Protein AF-A0A3C1DSB2-F1 (afdb_monomer_lite)

Radius of gyration: 19.64 Å; chains: 1; bounding box: 34×28×52 Å

Secondary structure (DSSP, 8-state):
----TTSPPP-GGGTGGGGS-TTTT--GGGTSPPTT--THHHHHHH-

Foldseek 3Di:
DDDCVPPDDDDVVVCVVVVVDPCPPPDCCVVDPPPPDDDPSVVVVVD

Sequence (47 aa):
MADLSRLPGPNADLWDWQLEGACRGLDSAVFFHPEGERGSARARREA

pLDDT: mean 87.89, std 6.11, range [72.56, 96.69]

Structure (mmCIF, N/CA/C/O backbone):
data_AF-A0A3C1DSB2-F1
#
_entry.id   AF-A0A3C1DSB2-F1
#
loop_
_atom_site.group_PDB
_atom_site.id
_atom_site.type_s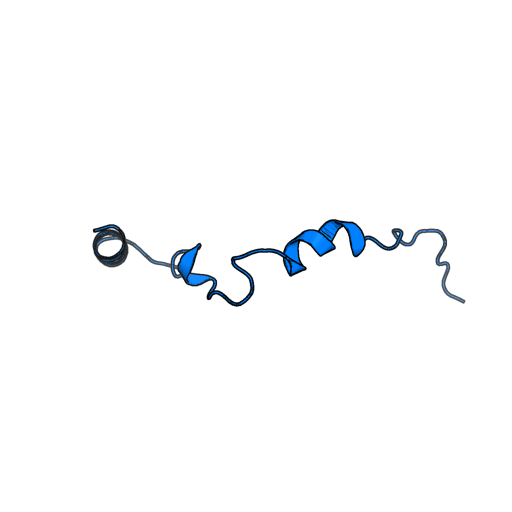ymbol
_atom_site.label_atom_id
_atom_site.label_alt_id
_atom_site.label_comp_id
_atom_site.label_asym_id
_atom_site.label_entity_id
_atom_site.label_seq_id
_atom_site.pdbx_PDB_ins_code
_atom_site.Cartn_x
_atom_site.Cartn_y
_atom_site.Cartn_z
_atom_site.occupancy
_atom_site.B_iso_or_equiv
_atom_site.auth_seq_id
_atom_site.auth_comp_id
_atom_site.auth_asym_id
_atom_site.auth_atom_id
_atom_site.pdbx_PDB_model_num
ATOM 1 N N . MET A 1 1 ? 13.502 20.737 -30.921 1.00 72.56 1 MET A N 1
ATOM 2 C CA . MET A 1 1 ? 13.331 19.340 -30.459 1.00 72.56 1 MET A CA 1
ATOM 3 C C . MET A 1 1 ? 13.701 19.292 -28.987 1.00 72.56 1 MET A C 1
ATOM 5 O O . MET A 1 1 ? 14.665 19.953 -28.627 1.00 72.56 1 MET A O 1
ATOM 9 N N . ALA A 1 2 ? 12.924 18.603 -28.148 1.00 82.94 2 ALA A N 1
ATOM 10 C CA . ALA A 1 2 ? 13.242 18.462 -26.725 1.00 82.94 2 ALA A CA 1
ATOM 11 C C . ALA A 1 2 ? 14.370 17.434 -26.526 1.00 82.94 2 ALA A C 1
A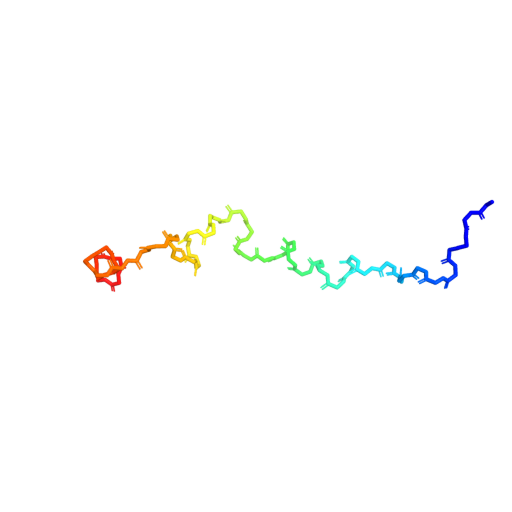TOM 13 O O . ALA A 1 2 ? 14.373 16.399 -27.191 1.00 82.94 2 ALA A O 1
ATOM 14 N N . ASP A 1 3 ? 15.319 17.730 -25.636 1.00 85.56 3 ASP A N 1
ATOM 15 C CA . ASP A 1 3 ? 16.388 16.809 -25.237 1.00 85.56 3 ASP A CA 1
ATOM 16 C C . ASP A 1 3 ? 15.848 15.800 -24.212 1.00 85.56 3 ASP A C 1
ATOM 18 O O . ASP A 1 3 ? 15.465 16.171 -23.103 1.00 85.56 3 ASP A O 1
ATOM 22 N N . LEU A 1 4 ? 15.800 14.525 -24.604 1.00 87.00 4 LEU A N 1
ATOM 23 C CA . LEU A 1 4 ? 15.266 13.427 -23.793 1.00 87.00 4 LEU A CA 1
ATOM 24 C C . LEU A 1 4 ? 16.361 12.664 -23.027 1.00 87.00 4 LEU A C 1
ATOM 26 O O . LEU A 1 4 ? 16.038 11.787 -22.231 1.00 87.00 4 LEU A O 1
ATOM 30 N N . SER A 1 5 ? 17.644 12.994 -23.225 1.00 89.12 5 SER A N 1
ATOM 31 C CA . SER A 1 5 ? 18.782 12.262 -22.636 1.00 89.12 5 SER A CA 1
ATOM 32 C C . SER A 1 5 ? 18.840 12.321 -21.106 1.00 89.12 5 SER A C 1
ATOM 34 O O . SER A 1 5 ? 19.476 11.484 -20.470 1.00 89.12 5 SER A O 1
ATOM 36 N N . ARG A 1 6 ? 18.168 13.312 -20.512 1.00 90.44 6 ARG A N 1
ATOM 37 C CA . ARG A 1 6 ? 18.094 13.526 -19.062 1.00 90.44 6 ARG A CA 1
ATOM 38 C C . ARG A 1 6 ? 16.841 12.948 -18.417 1.00 90.44 6 ARG A C 1
ATOM 40 O O . ARG A 1 6 ? 16.686 13.078 -17.204 1.00 90.44 6 ARG A O 1
ATOM 47 N N . LEU A 1 7 ? 15.922 12.388 -19.202 1.00 89.19 7 LEU A N 1
ATOM 48 C CA . LEU A 1 7 ? 14.707 11.833 -18.631 1.00 89.19 7 LEU A CA 1
ATOM 49 C C . LEU A 1 7 ? 15.046 10.575 -17.826 1.00 89.19 7 LEU A C 1
ATOM 51 O O . LEU A 1 7 ? 15.874 9.772 -18.264 1.00 89.19 7 LEU A O 1
ATOM 55 N N . PRO A 1 8 ? 14.426 1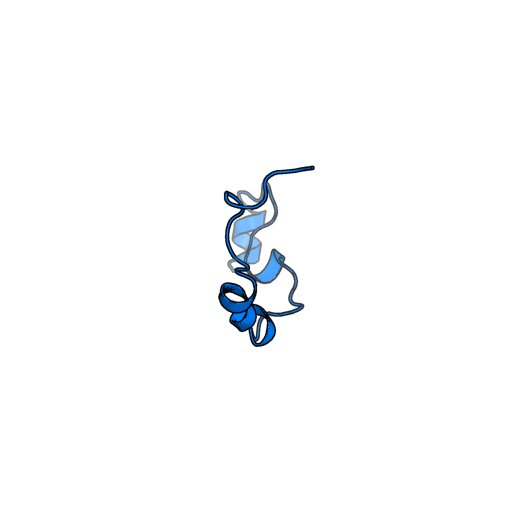0.395 -16.649 1.00 86.75 8 PRO A N 1
ATOM 56 C CA . PRO A 1 8 ? 14.540 9.140 -15.931 1.00 86.75 8 PRO A CA 1
ATOM 57 C C . PRO A 1 8 ? 14.037 8.002 -16.823 1.00 86.75 8 PRO A C 1
ATOM 59 O O . PRO A 1 8 ? 13.073 8.162 -17.577 1.00 86.75 8 PRO A O 1
ATOM 62 N N . GLY A 1 9 ? 14.711 6.855 -16.741 1.00 88.31 9 GLY A N 1
ATOM 63 C CA . GLY A 1 9 ? 14.274 5.651 -17.434 1.00 88.31 9 GLY A CA 1
ATOM 64 C C . GLY A 1 9 ? 12.871 5.218 -16.986 1.00 88.31 9 GLY A C 1
ATOM 65 O O . GLY A 1 9 ? 12.415 5.617 -15.908 1.00 88.31 9 GLY A O 1
ATOM 66 N N . PRO A 1 10 ? 12.180 4.399 -17.794 1.00 89.81 10 PRO A N 1
ATOM 67 C CA . PRO A 1 10 ? 10.905 3.821 -17.392 1.00 89.81 10 PRO A CA 1
ATOM 68 C C . PRO A 1 10 ? 11.081 3.042 -16.083 1.00 89.81 10 PRO A C 1
ATOM 70 O O . PRO A 1 10 ? 12.015 2.257 -15.939 1.00 89.81 10 PRO A O 1
ATOM 73 N N . ASN A 1 11 ? 10.195 3.287 -15.120 1.00 91.81 11 ASN A N 1
ATOM 74 C CA . ASN A 1 11 ? 10.248 2.690 -13.785 1.00 91.81 11 ASN A CA 1
ATOM 75 C C . ASN A 1 11 ? 8.941 1.983 -13.394 1.00 91.81 11 ASN A C 1
ATOM 77 O O . ASN A 1 11 ? 8.746 1.694 -12.215 1.00 91.81 11 ASN A O 1
ATOM 81 N N . ALA A 1 12 ? 8.049 1.735 -14.360 1.00 90.00 12 ALA A N 1
ATOM 82 C CA . ALA A 1 12 ? 6.759 1.089 -14.121 1.00 90.00 12 ALA A CA 1
ATOM 83 C C . ALA A 1 12 ? 6.935 -0.290 -13.465 1.00 90.00 12 ALA A C 1
ATOM 85 O O . ALA A 1 12 ? 6.290 -0.554 -12.456 1.00 90.00 12 ALA A O 1
ATOM 86 N N . ASP A 1 13 ? 7.914 -1.070 -13.931 1.00 91.12 13 ASP A N 1
ATOM 87 C CA . ASP A 1 13 ? 8.252 -2.402 -13.417 1.00 91.12 13 ASP A CA 1
ATOM 88 C C . ASP A 1 13 ? 8.548 -2.416 -11.901 1.00 91.12 13 ASP A C 1
ATOM 90 O O . ASP A 1 13 ? 8.304 -3.410 -11.220 1.00 91.12 13 ASP A O 1
ATOM 94 N N . LEU A 1 14 ? 9.030 -1.300 -11.324 1.00 94.56 14 LEU A N 1
ATOM 95 C CA . LEU A 1 14 ? 9.255 -1.184 -9.871 1.00 94.56 14 LEU A CA 1
ATOM 96 C C . LEU A 1 14 ? 7.951 -1.230 -9.061 1.00 94.56 14 LEU A C 1
ATOM 98 O O . LEU A 1 14 ? 7.976 -1.511 -7.861 1.00 94.56 14 LEU A O 1
ATOM 102 N N . TRP A 1 15 ? 6.824 -0.924 -9.698 1.00 94.12 15 TRP A N 1
ATOM 103 C CA . TRP A 1 15 ? 5.509 -0.814 -9.079 1.00 94.12 15 TRP A CA 1
ATOM 104 C C . TRP A 1 15 ? 4.563 -1.953 -9.468 1.00 94.12 15 TRP A C 1
ATOM 106 O O . TRP A 1 15 ? 3.480 -2.038 -8.894 1.00 94.12 15 TRP A O 1
ATOM 116 N N . ASP A 1 16 ? 4.967 -2.863 -10.359 1.00 95.25 16 ASP A N 1
ATOM 117 C CA . ASP A 1 16 ? 4.127 -3.972 -10.836 1.00 95.25 16 ASP A CA 1
ATOM 118 C C . ASP A 1 16 ? 3.637 -4.886 -9.709 1.00 95.25 16 ASP A C 1
ATOM 120 O O . ASP A 1 16 ? 2.522 -5.402 -9.765 1.00 95.25 16 ASP A O 1
ATOM 124 N N . TRP A 1 17 ? 4.407 -5.021 -8.626 1.00 95.12 17 TRP A N 1
ATOM 125 C CA . TRP A 1 17 ? 3.979 -5.779 -7.446 1.00 95.12 17 TRP A CA 1
ATOM 126 C C . TRP A 1 17 ? 2.653 -5.264 -6.855 1.00 95.12 17 TRP A C 1
ATOM 128 O O . TRP A 1 17 ? 1.916 -6.034 -6.243 1.00 95.12 17 TRP A O 1
ATOM 138 N N . GLN A 1 18 ? 2.313 -3.982 -7.050 1.00 94.94 18 GLN A N 1
ATOM 139 C CA . GLN A 1 18 ? 1.043 -3.408 -6.592 1.00 94.94 18 GLN A CA 1
ATOM 140 C C . GLN A 1 18 ? -0.170 -3.972 -7.345 1.00 94.94 18 GLN A C 1
ATOM 142 O O . GLN A 1 18 ? -1.297 -3.869 -6.852 1.00 94.94 18 GLN A O 1
ATOM 147 N N . LEU A 1 19 ? 0.027 -4.551 -8.533 1.00 95.00 19 LEU A N 1
ATOM 148 C CA . LEU A 1 19 ? -1.036 -5.226 -9.280 1.00 95.00 19 LEU A CA 1
ATOM 149 C C . LEU A 1 19 ? -1.468 -6.523 -8.585 1.00 95.00 19 LEU A C 1
ATOM 151 O O . LEU A 1 19 ? -2.660 -6.810 -8.544 1.00 95.00 19 LEU A O 1
ATOM 155 N N . GLU A 1 20 ? -0.519 -7.224 -7.965 1.00 96.69 20 GLU A N 1
ATOM 156 C CA . GLU A 1 20 ? -0.724 -8.485 -7.236 1.00 96.69 20 GLU A CA 1
ATOM 157 C C . GLU A 1 20 ? -1.010 -8.277 -5.738 1.00 96.69 20 GLU A C 1
ATOM 159 O O . GLU A 1 20 ? -1.162 -9.229 -4.969 1.00 96.69 20 GLU A O 1
ATOM 164 N N . GLY A 1 21 ? -1.071 -7.023 -5.285 1.00 95.62 21 GLY A N 1
ATOM 165 C CA . GLY A 1 21 ? -1.361 -6.702 -3.894 1.00 95.62 21 GLY A CA 1
ATOM 166 C C . GLY A 1 21 ? -2.763 -7.168 -3.503 1.00 95.62 21 GLY A C 1
ATOM 167 O O . GLY A 1 21 ? -3.753 -6.695 -4.052 1.00 95.62 21 GLY A O 1
ATOM 168 N N . ALA A 1 22 ? -2.875 -8.026 -2.486 1.00 95.88 22 ALA A N 1
ATOM 169 C CA . ALA A 1 22 ? -4.171 -8.507 -1.988 1.00 95.88 22 ALA A CA 1
ATOM 170 C C . ALA A 1 22 ? -5.097 -7.378 -1.486 1.00 95.88 22 ALA A C 1
ATOM 172 O O . ALA A 1 22 ? -6.307 -7.556 -1.387 1.00 95.88 22 ALA A O 1
ATOM 173 N N . CYS A 1 23 ? -4.534 -6.207 -1.172 1.00 94.75 23 CYS A N 1
ATOM 174 C CA . CYS A 1 23 ? -5.274 -5.009 -0.787 1.00 94.75 23 CYS A CA 1
ATOM 175 C C . CYS A 1 23 ? -5.817 -4.190 -1.969 1.00 94.75 23 CYS A C 1
ATOM 177 O O . CYS A 1 23 ? -6.483 -3.176 -1.753 1.00 94.75 23 CYS A O 1
ATOM 179 N N . ARG A 1 24 ? -5.526 -4.57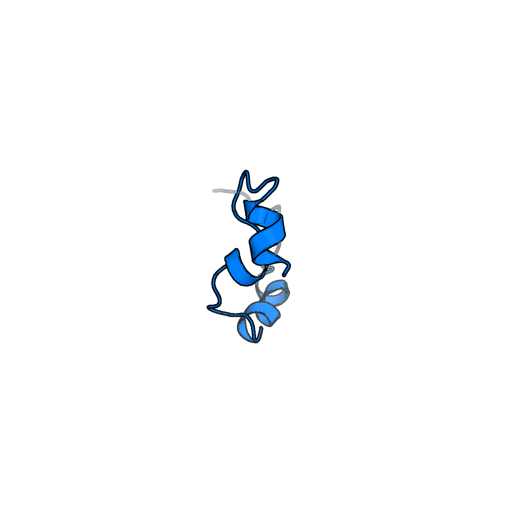8 -3.215 1.00 95.19 24 ARG A N 1
ATOM 180 C CA . ARG A 1 24 ? -5.942 -3.840 -4.407 1.00 95.19 24 ARG A CA 1
ATOM 181 C C . ARG A 1 24 ? -7.469 -3.742 -4.468 1.00 95.19 24 ARG A C 1
ATOM 183 O O . ARG A 1 24 ? -8.167 -4.748 -4.497 1.00 95.19 24 ARG A O 1
ATOM 190 N N . GLY A 1 25 ? -7.976 -2.510 -4.514 1.00 93.81 25 GLY A N 1
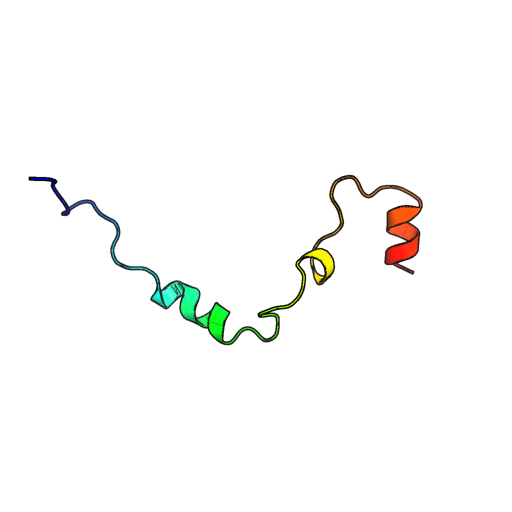ATOM 191 C CA . GLY A 1 25 ? -9.415 -2.219 -4.542 1.00 93.81 25 GLY A CA 1
ATOM 192 C C . GLY A 1 25 ? -10.066 -2.051 -3.166 1.00 93.81 25 GLY A C 1
ATOM 193 O O . GLY A 1 25 ? -11.249 -1.727 -3.110 1.00 93.81 25 GLY A O 1
ATOM 194 N N . LEU A 1 26 ? -9.321 -2.223 -2.069 1.00 95.69 26 LEU A N 1
ATOM 195 C CA . LEU A 1 26 ? -9.802 -1.851 -0.740 1.00 95.69 26 LEU A CA 1
ATOM 196 C C . LEU A 1 26 ? -9.816 -0.328 -0.568 1.00 95.69 26 LEU A C 1
ATOM 198 O O . LEU A 1 26 ? -8.971 0.385 -1.113 1.00 95.69 26 LEU A O 1
ATOM 202 N N . ASP A 1 27 ? -10.769 0.155 0.228 1.00 92.56 27 ASP A N 1
ATOM 203 C CA . ASP A 1 27 ? -10.849 1.563 0.611 1.00 92.56 27 ASP A CA 1
ATOM 204 C C . ASP A 1 27 ? -9.643 1.960 1.482 1.00 92.56 27 ASP A C 1
ATOM 206 O O . ASP A 1 27 ? -9.194 1.193 2.342 1.00 92.56 27 ASP A O 1
ATOM 210 N N . SER A 1 28 ? -9.107 3.166 1.282 1.00 89.94 28 SER A N 1
ATOM 211 C CA . SER A 1 28 ? -7.947 3.649 2.039 1.00 89.94 28 SER A CA 1
ATOM 212 C C . SER A 1 28 ? -8.238 3.786 3.538 1.00 89.94 28 SER A C 1
ATOM 214 O O . SER A 1 28 ? -7.315 3.643 4.342 1.00 89.94 28 SER A O 1
ATOM 216 N N . ALA A 1 29 ? -9.503 3.959 3.934 1.00 88.44 29 ALA A N 1
ATOM 217 C CA . ALA A 1 29 ? -9.939 4.001 5.328 1.00 88.44 29 ALA A CA 1
ATOM 218 C C . ALA A 1 29 ? -9.711 2.680 6.089 1.00 88.44 29 ALA A C 1
ATOM 220 O O . ALA A 1 29 ? -9.750 2.666 7.319 1.00 88.44 29 ALA A O 1
ATOM 221 N N . VAL A 1 30 ? -9.441 1.568 5.386 1.00 89.25 30 VAL A N 1
ATOM 222 C CA . VAL A 1 30 ? -9.016 0.305 6.017 1.00 89.25 30 VAL A CA 1
ATOM 223 C C . VAL A 1 30 ? -7.627 0.442 6.648 1.00 89.25 30 VAL A C 1
ATOM 225 O O . VAL A 1 30 ? -7.355 -0.155 7.687 1.00 89.25 30 VAL A O 1
ATOM 228 N N . PHE A 1 31 ? -6.746 1.235 6.037 1.00 90.50 31 PHE A N 1
ATOM 229 C CA . PHE A 1 31 ? -5.348 1.382 6.458 1.00 90.50 31 PHE A CA 1
ATOM 230 C C . PHE A 1 31 ? -5.090 2.699 7.184 1.00 90.50 31 PHE A C 1
ATOM 232 O O . PHE A 1 31 ? -4.199 2.789 8.030 1.00 90.50 31 PHE A O 1
ATOM 239 N N . PHE A 1 32 ? -5.867 3.726 6.855 1.00 88.44 32 PHE A N 1
ATOM 240 C CA . PHE A 1 32 ? -5.692 5.075 7.361 1.00 88.44 32 PHE A CA 1
ATOM 241 C C . PHE A 1 32 ? -6.940 5.540 8.096 1.00 88.44 32 PHE A C 1
ATOM 243 O O . PHE A 1 32 ? -8.063 5.140 7.820 1.00 88.44 32 PHE A O 1
ATOM 250 N N . HIS A 1 33 ? -6.728 6.405 9.071 1.00 84.50 33 HIS A N 1
ATOM 251 C CA . HIS A 1 33 ? -7.802 7.015 9.829 1.00 84.50 33 HIS A CA 1
ATOM 252 C C . HIS A 1 33 ? -8.322 8.251 9.092 1.00 84.50 33 HIS A C 1
ATOM 254 O O . HIS A 1 33 ? -7.542 8.892 8.380 1.00 84.50 33 HIS A O 1
ATOM 260 N N . PRO A 1 34 ? -9.609 8.606 9.263 1.00 85.44 34 PRO A N 1
ATOM 261 C CA . PRO A 1 34 ? -10.140 9.843 8.715 1.00 85.44 34 PRO A CA 1
ATOM 262 C C . PRO A 1 34 ? -9.327 11.047 9.193 1.00 85.44 34 PRO A C 1
ATOM 264 O O . PRO A 1 34 ? -8.900 11.114 10.352 1.00 85.44 34 PRO A O 1
ATOM 267 N N . GLU A 1 35 ? -9.129 12.016 8.303 1.00 81.50 35 GLU A N 1
ATOM 268 C CA . GLU A 1 35 ? -8.435 13.249 8.651 1.00 81.50 35 GLU A CA 1
ATOM 269 C C . GLU A 1 35 ? -9.171 13.965 9.796 1.00 81.50 35 GLU A C 1
ATOM 271 O O . GLU A 1 35 ? -10.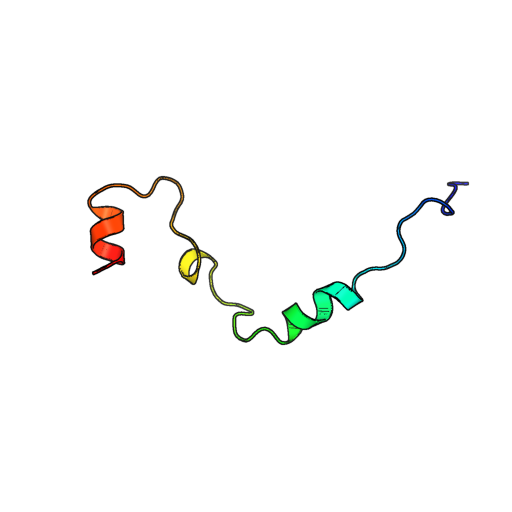392 14.117 9.784 1.00 81.50 35 GLU A O 1
ATOM 276 N N . GLY A 1 36 ? -8.426 14.377 10.824 1.00 81.31 36 GLY A N 1
ATOM 277 C CA . GLY A 1 36 ? -8.993 15.065 11.985 1.00 81.31 36 GLY A CA 1
ATOM 278 C C . GLY A 1 36 ? -9.660 14.161 13.027 1.00 81.31 36 GLY A C 1
ATOM 279 O O . GLY A 1 36 ? -10.203 14.685 14.002 1.00 81.31 36 GLY A O 1
ATOM 280 N N . GLU A 1 37 ? -9.590 12.832 12.894 1.00 82.56 37 GLU A N 1
ATOM 281 C CA . GLU A 1 37 ? -10.107 11.918 13.917 1.00 82.56 37 GLU A CA 1
ATOM 282 C C . GLU A 1 37 ? -9.341 12.072 15.246 1.00 82.56 37 GLU A C 1
ATOM 284 O O . GLU A 1 37 ? -8.117 11.934 15.321 1.00 82.56 37 GLU A O 1
ATOM 289 N N . ARG A 1 38 ? -10.069 12.374 16.328 1.00 80.69 38 ARG A N 1
ATOM 290 C CA . ARG A 1 38 ? -9.524 12.563 17.682 1.00 80.69 38 ARG A CA 1
ATOM 291 C C . ARG A 1 38 ? -10.501 12.046 18.738 1.00 80.69 38 ARG A C 1
ATOM 293 O O . ARG A 1 38 ? -11.692 11.880 18.477 1.00 80.69 38 ARG A O 1
ATOM 300 N N . GLY A 1 39 ? -9.999 11.838 19.955 1.00 84.25 39 GLY A N 1
ATOM 301 C CA . GLY A 1 39 ? -10.822 11.567 21.136 1.00 84.25 39 GLY A CA 1
ATOM 302 C C . GLY A 1 39 ? -11.719 10.335 20.987 1.00 84.25 39 GLY A C 1
ATOM 303 O O . GLY A 1 39 ? -11.247 9.247 20.660 1.00 84.25 39 GLY A O 1
ATOM 304 N N . SER A 1 40 ? -13.017 10.512 21.234 1.00 80.94 40 SER A N 1
ATOM 305 C CA . SER A 1 40 ? -14.008 9.429 21.262 1.00 80.94 40 SER A CA 1
ATOM 306 C C . SER A 1 40 ? -14.219 8.741 19.912 1.00 80.94 40 SER A C 1
ATOM 308 O O . SER A 1 40 ? -14.524 7.551 19.894 1.00 80.94 40 SER A O 1
ATOM 310 N N . ALA A 1 41 ? -14.026 9.449 18.794 1.00 78.62 41 ALA A N 1
ATOM 311 C CA . ALA A 1 41 ? -14.137 8.864 17.458 1.00 78.62 41 ALA A CA 1
ATOM 312 C C . ALA A 1 41 ? -13.062 7.789 17.233 1.00 78.62 41 ALA A C 1
ATOM 314 O O . ALA A 1 41 ? -13.389 6.666 16.860 1.00 78.62 41 ALA A O 1
ATOM 315 N N . ARG A 1 42 ? -11.808 8.095 17.601 1.00 79.38 42 ARG A N 1
ATOM 316 C CA . ARG A 1 42 ? -10.697 7.136 17.568 1.00 79.38 42 ARG A CA 1
ATOM 317 C C . ARG A 1 42 ? -10.950 5.951 18.498 1.00 79.38 42 ARG A C 1
ATOM 319 O O . ARG A 1 42 ? -10.845 4.807 18.071 1.00 79.38 42 ARG A O 1
ATOM 326 N N . ALA A 1 43 ? -11.326 6.226 19.750 1.00 82.81 43 ALA A N 1
ATOM 327 C CA . ALA A 1 43 ? -11.555 5.178 20.746 1.00 82.81 43 ALA A CA 1
ATOM 328 C C . ALA A 1 43 ? -12.657 4.192 20.320 1.00 82.81 43 ALA A C 1
ATOM 330 O O . ALA A 1 43 ? -12.552 3.003 20.588 1.00 82.81 43 ALA A O 1
ATOM 331 N N . ARG A 1 44 ? -13.696 4.669 19.621 1.00 82.56 44 ARG A N 1
ATOM 332 C CA . ARG A 1 44 ? -14.780 3.823 19.104 1.00 82.56 44 ARG A CA 1
ATOM 333 C C . ARG A 1 44 ? -14.352 2.927 17.936 1.00 82.56 44 ARG A C 1
ATOM 335 O O . ARG A 1 44 ? -14.993 1.910 17.715 1.00 82.56 44 ARG A O 1
ATOM 342 N N . ARG A 1 45 ? -13.327 3.316 17.177 1.00 77.94 45 ARG A N 1
ATOM 343 C CA . ARG A 1 45 ? -12.804 2.539 16.043 1.00 77.94 45 ARG A CA 1
ATOM 344 C C . ARG A 1 45 ? -11.765 1.497 16.467 1.00 77.94 45 ARG A C 1
ATOM 346 O O . ARG A 1 45 ? -11.633 0.485 15.793 1.00 77.94 45 ARG A O 1
ATOM 353 N N . GLU A 1 46 ? -11.024 1.757 17.544 1.00 81.06 46 GLU A N 1
ATOM 354 C CA . GLU A 1 46 ? -10.001 0.843 18.080 1.00 81.06 46 GLU A CA 1
ATOM 355 C C . GLU A 1 46 ? -10.563 -0.247 19.020 1.00 81.06 46 GLU A C 1
ATOM 357 O O . GLU A 1 46 ? -9.838 -1.194 19.321 1.00 81.06 46 GLU A O 1
ATOM 362 N N . ALA A 1 47 ? -11.804 -0.104 19.501 1.00 76.88 47 ALA A N 1
ATOM 363 C CA . ALA A 1 47 ? -12.477 -1.054 20.399 1.00 76.88 47 ALA A CA 1
ATOM 364 C C . ALA A 1 47 ? -13.134 -2.218 19.643 1.00 76.88 47 ALA A C 1
ATOM 366 O O . ALA A 1 47 ? -13.060 -3.353 20.164 1.00 76.88 47 ALA A O 1
#